Protein AF-A0A517RGJ0-F1 (afdb_monomer_lite)

Foldseek 3Di:
DLPPVLLVVLVVQLVQCPVVFDPVLCVQLVVCNVVVNSLSSLLSVLVRCLVSVHDGPPDDLVVNVVSCVSSVLCDPPDPDPVCSNVVSVVSVVVD

pLDDT: mean 85.01, std 10.52, range [44.44, 93.94]

Structure (mmCIF, N/CA/C/O backbone):
data_AF-A0A517RGJ0-F1
#
_entry.id   AF-A0A517RGJ0-F1
#
loop_
_atom_site.group_PDB
_atom_site.id
_atom_site.type_symbol
_atom_site.label_atom_id
_atom_site.label_alt_id
_atom_site.label_comp_id
_atom_site.label_asym_id
_atom_site.label_entity_id
_atom_site.label_seq_id
_atom_site.pdbx_PDB_ins_code
_atom_site.Cartn_x
_atom_site.Cartn_y
_atom_site.Cartn_z
_atom_site.occupancy
_atom_site.B_iso_or_equiv
_atom_site.auth_seq_id
_atom_site.auth_comp_id
_atom_site.auth_asym_id
_atom_site.auth_atom_id
_atom_site.pdbx_PDB_model_num
ATOM 1 N N . MET A 1 1 ? 13.225 9.318 -17.444 1.00 44.44 1 MET A N 1
ATOM 2 C CA . MET A 1 1 ? 12.095 10.029 -16.827 1.00 44.44 1 MET A CA 1
ATOM 3 C C . MET A 1 1 ? 11.539 9.046 -15.828 1.00 44.44 1 MET A C 1
ATOM 5 O O . MET A 1 1 ? 11.035 8.026 -16.268 1.00 44.44 1 MET A O 1
ATOM 9 N N . GLN A 1 2 ? 11.809 9.249 -14.537 1.00 46.78 2 GLN A N 1
ATOM 10 C CA . GLN A 1 2 ? 10.992 8.622 -13.496 1.00 46.78 2 GLN A CA 1
ATOM 11 C C . GLN A 1 2 ? 9.567 9.144 -13.724 1.00 46.78 2 GLN A C 1
ATOM 13 O O . GLN A 1 2 ? 9.410 10.328 -14.026 1.00 46.78 2 GLN A O 1
ATOM 18 N N . ASP A 1 3 ? 8.576 8.258 -13.750 1.00 54.38 3 ASP A N 1
ATOM 19 C CA . ASP A 1 3 ? 7.187 8.635 -14.006 1.00 54.38 3 ASP A CA 1
ATOM 20 C C . ASP A 1 3 ? 6.657 9.431 -12.803 1.00 54.38 3 ASP A C 1
ATOM 22 O O . ASP A 1 3 ? 6.197 8.843 -11.828 1.00 54.38 3 ASP A O 1
ATOM 26 N N . ASP A 1 4 ? 6.674 10.767 -12.893 1.00 61.00 4 ASP A N 1
ATOM 27 C CA . ASP A 1 4 ? 6.130 11.707 -11.888 1.00 61.00 4 ASP A CA 1
ATOM 28 C C . ASP A 1 4 ? 4.673 11.379 -11.467 1.00 61.00 4 ASP A C 1
ATOM 30 O O . ASP A 1 4 ? 4.182 11.855 -10.443 1.00 61.00 4 ASP A O 1
ATOM 34 N N . SER A 1 5 ? 3.959 10.563 -12.255 1.00 79.56 5 SER A N 1
ATOM 35 C CA . SER A 1 5 ? 2.601 10.094 -11.964 1.00 79.56 5 SER A CA 1
ATOM 36 C C . SER A 1 5 ? 2.544 9.070 -10.828 1.00 79.56 5 SER A C 1
ATOM 38 O O . SER A 1 5 ? 1.626 9.140 -10.016 1.00 79.56 5 SER A O 1
ATOM 40 N N . PHE A 1 6 ? 3.488 8.124 -10.752 1.00 82.88 6 PHE A N 1
ATOM 41 C CA . PHE A 1 6 ? 3.428 7.039 -9.765 1.00 82.88 6 PHE A CA 1
ATOM 42 C C . PHE A 1 6 ? 3.666 7.567 -8.348 1.00 82.88 6 PHE A C 1
ATOM 44 O O . PHE A 1 6 ? 2.872 7.306 -7.445 1.00 82.88 6 PHE A O 1
ATOM 51 N N . ASP A 1 7 ? 4.707 8.378 -8.174 1.00 85.56 7 ASP A N 1
ATOM 52 C CA . ASP A 1 7 ? 5.055 8.987 -6.892 1.00 85.56 7 ASP A CA 1
ATOM 53 C C . ASP A 1 7 ? 3.880 9.808 -6.350 1.00 85.56 7 ASP A C 1
ATOM 55 O O . ASP A 1 7 ? 3.499 9.695 -5.182 1.00 85.56 7 ASP A O 1
ATOM 59 N N . GLN A 1 8 ? 3.246 10.600 -7.219 1.00 87.19 8 GLN A N 1
ATOM 60 C CA . GLN A 1 8 ? 2.100 11.418 -6.846 1.00 87.19 8 GLN A CA 1
ATOM 61 C C . GLN A 1 8 ? 0.866 10.573 -6.494 1.00 87.19 8 GLN A C 1
ATOM 63 O O . GLN A 1 8 ? 0.141 10.923 -5.555 1.00 87.19 8 GLN A O 1
ATOM 68 N N . ASP A 1 9 ? 0.638 9.462 -7.196 1.00 88.38 9 ASP A N 1
ATOM 69 C CA . ASP A 1 9 ? -0.437 8.516 -6.888 1.00 88.38 9 ASP A CA 1
ATOM 70 C C . ASP A 1 9 ? -0.220 7.859 -5.519 1.00 88.38 9 ASP A C 1
ATOM 72 O O . ASP A 1 9 ? -1.146 7.808 -4.705 1.00 88.38 9 ASP A O 1
ATOM 76 N N . VAL A 1 10 ? 1.013 7.448 -5.203 1.00 88.75 10 VAL A N 1
ATOM 77 C CA . VAL A 1 10 ? 1.379 6.902 -3.886 1.00 88.75 10 VAL A CA 1
ATOM 78 C C . VAL A 1 10 ? 1.142 7.932 -2.781 1.00 88.75 10 VAL A C 1
ATOM 80 O O . VAL A 1 10 ? 0.505 7.616 -1.773 1.00 88.75 10 VAL A O 1
ATOM 83 N N . VAL A 1 11 ? 1.569 9.184 -2.974 1.00 89.94 11 VAL A N 1
ATOM 84 C CA . VAL A 1 11 ? 1.330 10.277 -2.013 1.00 89.94 11 VAL A CA 1
ATOM 85 C C . VAL A 1 11 ? -0.167 10.470 -1.752 1.00 89.94 11 VAL A C 1
ATOM 87 O O . VAL A 1 11 ? -0.594 10.551 -0.594 1.00 89.94 11 VAL A O 1
ATOM 90 N N . ASN A 1 12 ? -0.974 10.526 -2.813 1.00 89.50 12 ASN A N 1
ATOM 91 C CA . ASN A 1 12 ? -2.421 10.711 -2.712 1.00 89.50 12 ASN A CA 1
ATOM 92 C C . ASN A 1 12 ? -3.084 9.539 -1.980 1.00 89.50 12 ASN A C 1
ATOM 94 O O . ASN A 1 12 ? -3.959 9.735 -1.128 1.00 89.50 12 ASN A O 1
ATOM 98 N N . LEU A 1 13 ? -2.634 8.319 -2.269 1.00 88.94 13 LEU A N 1
ATOM 99 C CA . LEU A 1 13 ? -3.144 7.110 -1.647 1.00 88.94 13 LEU A CA 1
ATOM 100 C C . LEU A 1 13 ? -2.845 7.067 -0.148 1.00 88.94 13 LEU A C 1
ATOM 102 O O . LEU A 1 13 ? -3.758 6.871 0.660 1.00 88.94 13 LEU A O 1
ATOM 106 N N . ILE A 1 14 ? -1.591 7.321 0.226 1.00 89.75 14 ILE A N 1
ATOM 107 C CA . ILE A 1 14 ? -1.139 7.401 1.618 1.00 89.75 14 ILE A CA 1
ATOM 108 C C . ILE A 1 14 ? -1.967 8.447 2.364 1.00 89.75 14 ILE A C 1
ATOM 110 O O . ILE A 1 14 ? -2.496 8.160 3.438 1.00 89.75 14 ILE A O 1
ATOM 114 N N . ALA A 1 15 ? -2.158 9.634 1.777 1.00 89.25 15 ALA A N 1
ATOM 115 C CA . ALA A 1 15 ? -2.976 10.688 2.369 1.00 89.25 15 ALA A CA 1
ATOM 116 C C . ALA A 1 15 ? -4.428 10.241 2.617 1.00 89.25 15 ALA A C 1
ATOM 118 O O . ALA A 1 15 ? -4.972 10.523 3.687 1.00 89.25 15 ALA A O 1
ATOM 119 N N . SER A 1 16 ? -5.033 9.493 1.686 1.00 88.56 16 SER A N 1
ATOM 120 C CA . SER A 1 16 ? -6.390 8.950 1.851 1.00 88.56 16 SER A CA 1
ATOM 121 C C . SER A 1 16 ? -6.496 7.895 2.962 1.00 88.56 16 SER A C 1
ATOM 123 O O . SER A 1 16 ? -7.546 7.762 3.590 1.00 88.56 16 SER A O 1
ATOM 125 N N . CYS A 1 17 ? -5.400 7.192 3.265 1.00 88.62 17 CYS A N 1
ATOM 126 C CA . CYS A 1 17 ? -5.355 6.153 4.294 1.00 88.62 17 CYS A CA 1
ATOM 127 C C . CYS A 1 17 ? -5.015 6.687 5.697 1.00 88.62 17 CYS A C 1
ATOM 129 O O . CYS A 1 17 ? -5.249 5.990 6.686 1.00 88.62 17 CYS A O 1
ATOM 131 N N . ARG A 1 18 ? -4.514 7.926 5.820 1.00 87.56 18 ARG A N 1
ATOM 132 C CA . ARG A 1 18 ? -4.105 8.523 7.110 1.00 87.56 18 ARG A CA 1
ATOM 133 C C . ARG A 1 18 ? -5.213 8.567 8.158 1.00 87.56 18 ARG A C 1
ATOM 135 O O . ARG A 1 18 ? -4.923 8.482 9.343 1.00 87.56 18 ARG A O 1
ATOM 142 N N . SER A 1 19 ? -6.471 8.718 7.748 1.00 86.56 19 SER A N 1
ATOM 143 C CA . SER A 1 19 ? -7.618 8.726 8.668 1.00 86.56 19 SER A CA 1
ATOM 144 C C . SER A 1 19 ? -8.021 7.323 9.142 1.00 86.56 19 SER A C 1
ATOM 146 O O . SER A 1 19 ? -8.779 7.190 10.103 1.00 86.56 19 SER A O 1
ATOM 148 N N . LEU A 1 20 ? -7.527 6.277 8.475 1.00 86.69 20 LEU A N 1
ATOM 149 C CA . LEU A 1 20 ? -7.877 4.879 8.725 1.00 86.69 20 LEU A CA 1
ATOM 150 C C . LEU A 1 20 ? -6.835 4.156 9.575 1.00 86.69 20 LEU A C 1
ATOM 152 O O . LEU A 1 20 ? -7.191 3.215 10.288 1.00 86.69 20 LEU A O 1
ATOM 156 N N . LEU A 1 21 ? -5.576 4.583 9.475 1.00 88.69 21 LEU A N 1
ATOM 157 C CA . LEU A 1 21 ? -4.421 3.967 10.114 1.00 88.69 21 LEU A CA 1
ATOM 158 C C . LEU A 1 21 ? -3.951 4.786 11.322 1.00 88.69 21 LEU A C 1
ATOM 160 O O . LEU A 1 21 ? -4.080 6.008 11.366 1.00 88.69 21 LEU A O 1
ATOM 164 N N . ALA A 1 22 ? -3.404 4.102 12.327 1.00 84.50 22 ALA A N 1
ATOM 165 C CA . ALA A 1 22 ? -2.822 4.762 13.491 1.00 84.50 22 ALA A CA 1
ATOM 166 C C . ALA A 1 22 ? -1.544 5.528 13.109 1.00 84.50 22 ALA A C 1
ATOM 168 O O . ALA A 1 22 ? -0.843 5.159 12.168 1.00 84.50 22 ALA A O 1
ATOM 169 N N . LEU A 1 23 ? -1.193 6.557 13.888 1.00 83.81 23 LEU A N 1
ATOM 170 C CA . LEU A 1 23 ? 0.024 7.347 13.660 1.00 83.81 23 LEU A CA 1
ATOM 171 C C . LEU A 1 23 ? 1.291 6.474 13.634 1.00 83.81 23 LEU A C 1
ATOM 173 O O . LEU A 1 23 ? 2.179 6.699 12.820 1.00 83.81 23 LEU A O 1
ATOM 177 N N . GLU A 1 24 ? 1.351 5.454 14.493 1.00 84.19 24 GLU A N 1
ATOM 178 C CA . GLU A 1 24 ? 2.466 4.501 14.542 1.00 84.19 24 GLU A CA 1
ATOM 179 C C . GLU A 1 24 ? 2.594 3.690 13.246 1.00 84.19 24 GLU A C 1
ATOM 181 O O . GLU A 1 24 ? 3.705 3.516 12.751 1.00 84.19 24 GLU A O 1
ATOM 186 N N . ALA A 1 25 ? 1.468 3.271 12.659 1.00 85.06 25 ALA A N 1
ATOM 187 C CA . ALA A 1 25 ? 1.435 2.568 11.376 1.00 85.06 25 ALA A CA 1
ATOM 188 C C . ALA A 1 25 ? 1.916 3.474 10.228 1.00 85.06 25 ALA A C 1
ATOM 190 O O . ALA A 1 25 ? 2.685 3.052 9.368 1.00 85.06 25 ALA A O 1
ATOM 191 N N . MET A 1 26 ? 1.538 4.757 10.255 1.00 90.88 26 MET A N 1
ATOM 192 C CA . MET A 1 26 ? 1.967 5.728 9.242 1.00 90.88 26 MET A CA 1
ATOM 193 C C . MET A 1 26 ? 3.437 6.139 9.371 1.00 90.88 26 MET A C 1
ATOM 195 O O . MET A 1 26 ? 4.017 6.573 8.385 1.00 90.88 26 MET A O 1
ATOM 199 N N . SER A 1 27 ? 4.060 5.984 10.543 1.00 89.31 27 SER A N 1
ATOM 200 C CA . SER A 1 27 ? 5.450 6.404 10.781 1.00 89.31 27 SER A CA 1
ATOM 201 C C . SER A 1 27 ? 6.445 5.724 9.832 1.00 89.31 27 SER A C 1
ATOM 203 O O . SER A 1 27 ? 7.322 6.382 9.276 1.00 89.31 27 SER A O 1
ATOM 205 N N . GLY A 1 28 ? 6.280 4.416 9.596 1.00 88.06 28 GLY A N 1
ATOM 206 C CA . GLY A 1 28 ? 7.115 3.673 8.646 1.00 88.06 28 GLY A CA 1
ATOM 207 C C . GLY A 1 28 ? 6.869 4.098 7.198 1.00 88.06 28 GLY A C 1
ATOM 208 O O . GLY A 1 28 ? 7.813 4.362 6.462 1.00 88.06 28 GLY A O 1
ATOM 209 N N . VAL A 1 29 ? 5.600 4.247 6.813 1.00 91.69 29 VAL A N 1
ATOM 210 C CA . VAL A 1 29 ? 5.197 4.704 5.471 1.00 91.69 29 VAL A CA 1
ATOM 211 C C . VAL A 1 29 ? 5.750 6.103 5.171 1.00 91.69 29 VAL A C 1
ATOM 213 O O . VAL A 1 29 ? 6.333 6.336 4.113 1.00 91.69 29 VAL A O 1
ATOM 216 N N . ASP A 1 30 ? 5.632 7.021 6.130 1.00 90.69 30 ASP A N 1
ATOM 217 C CA . ASP A 1 30 ? 6.139 8.389 6.031 1.00 90.69 30 ASP A CA 1
ATOM 218 C C . ASP A 1 30 ? 7.666 8.429 5.979 1.00 90.69 30 ASP A C 1
ATOM 220 O O . ASP A 1 30 ? 8.237 9.278 5.295 1.00 90.69 30 ASP A O 1
ATOM 224 N N . HIS A 1 31 ? 8.342 7.520 6.684 1.00 91.88 31 HIS A N 1
ATOM 225 C CA . HIS A 1 31 ? 9.794 7.414 6.630 1.00 91.88 31 HIS A CA 1
ATOM 226 C C . HIS A 1 31 ? 10.267 7.133 5.201 1.00 91.88 31 HIS A C 1
ATOM 228 O O . HIS A 1 31 ? 11.067 7.911 4.686 1.00 91.88 31 HIS A O 1
ATOM 234 N N . TYR A 1 32 ? 9.733 6.103 4.543 1.00 90.38 32 TYR A N 1
ATOM 235 C CA . TYR A 1 32 ? 10.109 5.752 3.169 1.00 90.38 32 TYR A CA 1
ATOM 236 C C . TYR A 1 32 ? 9.753 6.853 2.166 1.00 90.38 32 TYR A C 1
ATOM 238 O O . TYR A 1 32 ? 10.583 7.255 1.351 1.00 90.38 32 TYR A O 1
ATOM 246 N N . LEU A 1 33 ? 8.557 7.435 2.289 1.00 89.62 33 LEU A N 1
ATOM 247 C CA . LEU A 1 33 ? 8.128 8.510 1.398 1.00 89.62 33 LEU A CA 1
ATOM 248 C C . LEU A 1 33 ? 9.049 9.740 1.489 1.00 89.62 33 LEU A C 1
ATOM 250 O O . LEU A 1 33 ? 9.417 10.321 0.471 1.00 89.62 33 LEU A O 1
ATOM 254 N N . ASN A 1 34 ? 9.485 10.107 2.699 1.00 90.25 34 ASN A N 1
ATOM 255 C CA . ASN A 1 34 ? 10.413 11.222 2.910 1.00 90.25 34 ASN A CA 1
ATOM 256 C C . ASN A 1 34 ? 11.839 10.945 2.395 1.00 90.25 34 ASN A C 1
ATOM 258 O O . ASN A 1 34 ? 12.588 11.896 2.177 1.00 90.25 34 ASN A O 1
ATOM 262 N N . HIS A 1 35 ? 12.219 9.677 2.206 1.00 90.56 35 HIS A N 1
ATOM 263 C CA . HIS A 1 35 ? 13.503 9.288 1.610 1.00 90.56 35 HIS A CA 1
ATOM 264 C C . HIS A 1 35 ? 13.453 9.206 0.077 1.00 90.56 35 HIS A C 1
ATOM 266 O O . HIS A 1 35 ? 14.482 8.954 -0.546 1.00 90.56 35 HIS A O 1
ATOM 272 N N . GLY A 1 36 ? 12.296 9.479 -0.537 1.00 87.50 36 GLY A N 1
ATOM 273 C CA . GLY A 1 36 ? 12.116 9.349 -1.983 1.00 87.50 36 GLY A CA 1
ATOM 274 C C . GLY A 1 36 ? 11.995 7.893 -2.426 1.00 87.50 36 GLY A C 1
ATOM 275 O O . GLY A 1 36 ? 12.415 7.559 -3.528 1.00 87.50 36 GLY A O 1
ATOM 276 N N . GLU A 1 37 ? 11.444 7.040 -1.560 1.00 89.12 37 GLU A N 1
ATOM 277 C CA . GLU A 1 37 ? 11.246 5.608 -1.794 1.00 89.12 37 GLU A CA 1
ATOM 278 C C . GLU A 1 37 ? 9.735 5.279 -1.824 1.00 89.12 37 GLU A C 1
ATOM 280 O O . GLU A 1 37 ? 9.208 4.637 -0.905 1.00 89.12 37 GLU A O 1
ATOM 285 N N . PRO A 1 38 ? 8.984 5.768 -2.833 1.00 90.50 38 PRO A N 1
ATOM 286 C CA . PRO A 1 38 ? 7.532 5.599 -2.918 1.00 90.50 38 PRO A CA 1
ATOM 287 C C . PRO A 1 38 ? 7.104 4.131 -3.046 1.00 90.50 38 PRO A C 1
ATOM 289 O O . PRO A 1 38 ? 6.053 3.756 -2.528 1.00 90.50 38 PRO A O 1
ATOM 292 N N . GLU A 1 39 ? 7.917 3.276 -3.662 1.00 89.56 39 GLU A N 1
ATOM 293 C CA . GLU A 1 39 ? 7.666 1.838 -3.770 1.00 89.56 39 GLU A CA 1
ATOM 294 C C . GLU A 1 39 ? 7.632 1.175 -2.386 1.00 89.56 39 GLU A C 1
ATOM 296 O O . GLU A 1 39 ? 6.688 0.449 -2.066 1.00 89.56 39 GLU A O 1
ATOM 301 N N . MET A 1 40 ? 8.603 1.505 -1.524 1.00 89.56 40 MET A N 1
ATOM 302 C CA . MET A 1 40 ? 8.648 1.023 -0.136 1.00 89.56 40 MET A CA 1
ATOM 303 C C . MET A 1 40 ? 7.522 1.605 0.711 1.00 89.56 40 MET A C 1
ATOM 305 O O . MET A 1 40 ? 6.936 0.909 1.542 1.00 89.56 40 MET A O 1
ATOM 309 N N . ALA A 1 41 ? 7.188 2.879 0.496 1.00 92.31 41 ALA A N 1
ATOM 310 C CA . ALA A 1 41 ? 6.061 3.506 1.173 1.00 92.31 41 ALA A CA 1
ATOM 311 C C . ALA A 1 41 ? 4.739 2.803 0.815 1.00 92.31 41 ALA A C 1
ATOM 313 O O . ALA A 1 41 ? 3.901 2.573 1.691 1.00 92.31 41 ALA A O 1
ATOM 314 N N . PHE A 1 42 ? 4.568 2.415 -0.452 1.00 92.25 42 PHE A N 1
ATOM 315 C CA . PHE A 1 42 ? 3.400 1.677 -0.914 1.00 92.25 42 PHE A CA 1
ATOM 316 C C . PHE A 1 42 ? 3.360 0.246 -0.361 1.00 92.25 42 PHE A C 1
ATOM 318 O O . PHE A 1 42 ? 2.327 -0.159 0.171 1.00 92.25 42 PHE A O 1
ATOM 325 N N . GLU A 1 43 ? 4.474 -0.492 -0.384 1.00 91.44 43 GLU A N 1
ATOM 326 C CA . GLU A 1 43 ? 4.577 -1.814 0.253 1.00 91.44 43 GLU A CA 1
ATOM 327 C C . GLU A 1 43 ? 4.200 -1.751 1.743 1.00 91.44 43 GLU A C 1
ATOM 329 O O . GLU A 1 43 ? 3.341 -2.506 2.214 1.00 91.44 43 GLU A O 1
ATOM 334 N N . GLY A 1 44 ? 4.782 -0.797 2.477 1.00 91.75 44 GLY A N 1
ATOM 335 C CA . GLY A 1 44 ? 4.475 -0.561 3.885 1.00 91.75 44 GLY A CA 1
ATOM 336 C C . GLY A 1 44 ? 2.994 -0.260 4.116 1.00 91.75 44 GLY A C 1
ATOM 337 O O . GLY A 1 44 ? 2.389 -0.799 5.043 1.00 91.75 44 GLY A O 1
ATOM 338 N N . LEU A 1 45 ? 2.373 0.537 3.242 1.00 92.94 45 LEU A N 1
ATOM 339 C CA . LEU A 1 45 ? 0.946 0.840 3.323 1.00 92.94 45 LEU A CA 1
ATOM 340 C C . LEU A 1 45 ? 0.082 -0.424 3.181 1.00 92.94 45 LEU A C 1
ATOM 342 O O . LEU A 1 45 ? -0.847 -0.609 3.970 1.00 92.94 45 LEU A O 1
ATOM 346 N N . LEU A 1 46 ? 0.387 -1.309 2.224 1.00 92.75 46 LEU A N 1
ATOM 347 C CA . LEU A 1 46 ? -0.346 -2.571 2.042 1.00 92.75 46 LEU A CA 1
ATOM 348 C C . LEU A 1 46 ? -0.282 -3.439 3.306 1.00 92.75 46 LEU A C 1
ATOM 350 O O . LEU A 1 46 ? -1.301 -3.979 3.744 1.00 92.75 46 LEU A O 1
ATOM 354 N N . ILE A 1 47 ? 0.898 -3.533 3.924 1.00 91.94 47 ILE A N 1
ATOM 355 C CA . ILE A 1 47 ? 1.112 -4.274 5.173 1.00 91.94 47 ILE A CA 1
ATOM 356 C C . ILE A 1 47 ? 0.249 -3.704 6.302 1.00 91.94 47 ILE A C 1
ATOM 358 O O . ILE A 1 47 ? -0.428 -4.455 7.009 1.00 91.94 47 ILE A O 1
ATOM 362 N N . GLU A 1 48 ? 0.251 -2.384 6.477 1.00 93.94 48 GLU A N 1
ATOM 363 C CA . GLU A 1 48 ? -0.496 -1.738 7.555 1.00 93.94 48 GLU A CA 1
ATOM 364 C C . GLU A 1 48 ? -2.016 -1.826 7.357 1.00 93.94 48 GLU A C 1
ATOM 366 O O . GLU A 1 48 ? -2.745 -2.033 8.328 1.00 93.94 48 GLU A O 1
ATOM 371 N N . LEU A 1 49 ? -2.511 -1.776 6.117 1.00 92.44 49 LEU A N 1
ATOM 372 C CA . LEU A 1 49 ? -3.930 -2.001 5.804 1.00 92.44 49 LEU A CA 1
ATOM 373 C C . LEU A 1 49 ? -4.375 -3.429 6.146 1.00 92.44 49 LEU A C 1
ATOM 375 O O . LEU A 1 49 ? -5.423 -3.614 6.778 1.00 92.44 49 LEU A O 1
ATOM 379 N N . MET A 1 50 ? -3.553 -4.430 5.806 1.00 92.31 50 MET A N 1
ATOM 380 C CA . MET A 1 50 ? -3.803 -5.826 6.178 1.00 92.31 50 MET A CA 1
ATOM 381 C C . MET A 1 50 ? -3.834 -6.005 7.698 1.00 92.31 50 MET A C 1
ATOM 383 O O . MET A 1 50 ? -4.785 -6.582 8.229 1.00 92.31 50 MET A O 1
ATOM 387 N N . LYS A 1 51 ? -2.843 -5.459 8.418 1.00 92.12 51 LYS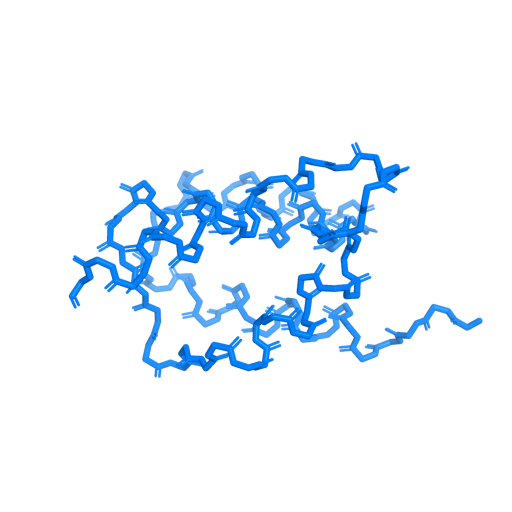 A N 1
ATOM 388 C CA . LYS A 1 51 ? -2.771 -5.517 9.890 1.00 92.12 51 LYS A CA 1
ATOM 389 C C . LYS A 1 51 ? -3.950 -4.817 10.563 1.00 92.12 51 LYS A C 1
ATOM 391 O O . LYS A 1 51 ? -4.519 -5.349 11.514 1.00 92.12 51 LYS A O 1
ATOM 396 N N . ALA A 1 52 ? -4.327 -3.636 10.076 1.00 91.25 52 ALA A N 1
ATOM 397 C CA . ALA A 1 52 ? -5.464 -2.876 10.588 1.00 91.25 52 ALA A CA 1
ATOM 398 C C . ALA A 1 52 ? -6.813 -3.511 10.219 1.00 91.25 52 ALA A C 1
ATOM 400 O O . ALA A 1 52 ? -7.849 -3.110 10.754 1.00 91.25 52 ALA A O 1
ATOM 401 N N . ASN A 1 53 ? -6.807 -4.492 9.314 1.00 91.44 53 ASN A N 1
ATOM 402 C CA . ASN A 1 53 ? -7.985 -5.129 8.758 1.00 91.44 53 ASN A CA 1
ATOM 403 C C . ASN A 1 53 ? -8.953 -4.113 8.110 1.00 91.44 53 ASN A C 1
ATOM 405 O O . ASN A 1 53 ? -10.172 -4.225 8.279 1.00 91.44 53 ASN A O 1
ATOM 409 N N . ARG A 1 54 ? -8.423 -3.099 7.407 1.00 90.75 54 ARG A N 1
ATOM 410 C CA . ARG A 1 54 ? -9.186 -1.969 6.839 1.00 90.75 54 ARG A CA 1
ATOM 411 C C . ARG A 1 54 ? -8.774 -1.664 5.404 1.00 90.75 54 ARG A C 1
ATOM 413 O O . ARG A 1 54 ? -7.608 -1.771 5.058 1.00 90.75 54 ARG A O 1
ATOM 420 N N . LEU A 1 55 ? -9.737 -1.203 4.611 1.00 90.44 55 LEU A N 1
ATOM 421 C CA . LEU A 1 55 ? -9.533 -0.651 3.271 1.00 90.44 55 LEU A CA 1
ATOM 422 C C . LEU A 1 55 ? -10.140 0.754 3.203 1.00 90.44 55 LEU A C 1
ATOM 424 O O . LEU A 1 55 ? -11.166 0.989 3.851 1.00 90.44 55 LEU A O 1
ATOM 428 N N . PRO A 1 56 ? -9.542 1.684 2.443 1.00 88.62 56 PRO A N 1
ATOM 429 C CA . PRO A 1 56 ? -10.169 2.969 2.177 1.00 88.62 56 PRO A CA 1
ATOM 430 C C . PRO A 1 56 ? -11.367 2.824 1.239 1.00 88.62 56 PRO A C 1
ATOM 432 O O . PRO A 1 56 ? -11.412 1.930 0.399 1.00 88.62 56 PRO A O 1
ATOM 435 N N . GLU A 1 57 ? -12.317 3.754 1.334 1.00 86.50 57 GLU A N 1
ATOM 436 C CA . GLU A 1 57 ? -13.455 3.821 0.402 1.00 86.50 57 GLU A CA 1
ATOM 437 C C . GLU A 1 57 ? -13.009 4.083 -1.047 1.00 86.50 57 GLU A C 1
ATOM 439 O O . GLU A 1 57 ? -13.696 3.697 -1.986 1.00 86.50 57 GLU A O 1
ATOM 444 N N . SER A 1 58 ? -11.834 4.692 -1.232 1.00 83.38 58 SER A N 1
ATOM 445 C CA . SER A 1 58 ? -11.186 4.915 -2.530 1.00 83.38 58 SER A CA 1
ATOM 446 C C . SER A 1 58 ? -10.492 3.670 -3.103 1.00 83.38 58 SER A C 1
ATOM 448 O O . SER A 1 58 ? -9.798 3.769 -4.117 1.00 83.38 58 SER A O 1
ATOM 450 N N . PHE A 1 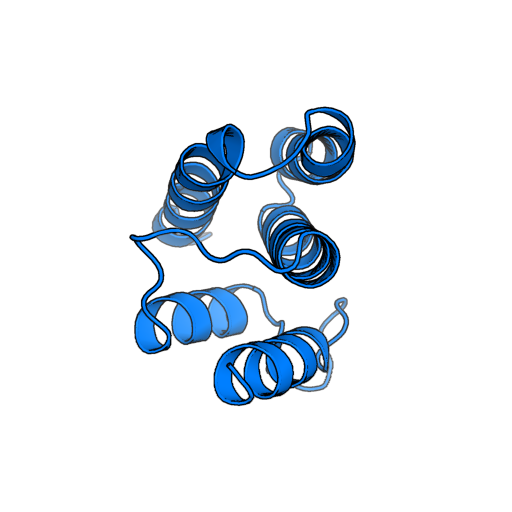59 ? -10.625 2.501 -2.464 1.00 88.00 59 PHE A N 1
ATOM 451 C CA . PHE A 1 59 ? -9.997 1.274 -2.938 1.00 88.00 59 PHE A CA 1
ATOM 452 C C . PHE A 1 59 ? -10.584 0.822 -4.283 1.00 88.00 59 PHE A C 1
ATOM 454 O O . PHE A 1 59 ? -11.766 0.493 -4.401 1.00 88.00 59 PHE A O 1
ATOM 461 N N . HIS A 1 60 ? -9.714 0.734 -5.289 1.00 89.44 60 HIS A N 1
ATOM 462 C CA . HIS A 1 60 ? -10.028 0.199 -6.608 1.00 89.44 60 HIS A CA 1
ATOM 463 C C . HIS A 1 60 ? -8.945 -0.798 -7.011 1.00 89.44 60 HIS A C 1
ATOM 465 O O . HIS A 1 60 ? -7.834 -0.398 -7.361 1.00 89.44 60 HIS A O 1
ATOM 471 N N . SER A 1 61 ? -9.279 -2.091 -6.982 1.00 88.31 61 SER A N 1
ATOM 472 C CA . SER A 1 61 ? -8.321 -3.189 -7.174 1.00 88.31 61 SER A CA 1
ATOM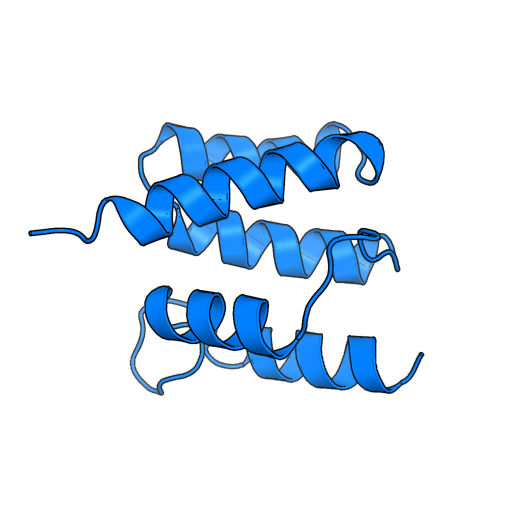 473 C C . SER A 1 61 ? -7.481 -3.048 -8.444 1.00 88.31 61 SER A C 1
ATOM 475 O O . SER A 1 61 ? -6.266 -3.172 -8.370 1.00 88.31 61 SER A O 1
ATOM 477 N N . ILE A 1 62 ? -8.098 -2.697 -9.578 1.00 89.94 62 ILE A N 1
ATOM 478 C CA . ILE A 1 62 ? -7.401 -2.507 -10.863 1.00 89.94 62 ILE A CA 1
ATOM 479 C C . ILE A 1 62 ? -6.353 -1.388 -10.776 1.00 89.94 62 ILE A C 1
ATOM 481 O O . ILE A 1 62 ? -5.246 -1.535 -11.284 1.00 89.94 62 ILE A O 1
ATOM 485 N N . HIS A 1 63 ? -6.688 -0.266 -10.135 1.00 89.81 63 HIS A N 1
ATOM 486 C CA . HIS A 1 63 ? -5.767 0.864 -10.010 1.00 89.81 63 HIS A CA 1
ATOM 487 C C . HIS A 1 63 ? -4.604 0.526 -9.070 1.00 89.81 63 HIS A C 1
ATOM 489 O O . HIS A 1 63 ? -3.449 0.801 -9.379 1.00 89.81 63 HIS A O 1
ATOM 495 N N . TRP A 1 64 ? -4.893 -0.144 -7.956 1.00 91.06 64 TRP A N 1
ATOM 496 C CA . TRP A 1 64 ? -3.872 -0.544 -6.990 1.00 91.06 64 TRP A CA 1
ATOM 497 C C . TRP A 1 64 ? -2.958 -1.642 -7.542 1.00 91.06 64 TRP A C 1
ATOM 499 O O . TRP A 1 64 ? -1.766 -1.634 -7.258 1.00 91.06 64 TRP A O 1
ATOM 509 N N . GLU A 1 65 ? -3.482 -2.539 -8.381 1.00 90.31 65 GLU A N 1
ATOM 510 C CA . GLU A 1 65 ? -2.680 -3.529 -9.105 1.00 90.31 65 GLU A CA 1
ATOM 511 C C . GLU A 1 65 ? -1.704 -2.853 -10.071 1.00 90.31 65 GLU A C 1
ATOM 513 O O . GLU A 1 65 ? -0.539 -3.237 -10.156 1.00 90.31 65 GLU A O 1
ATOM 518 N N . GLN A 1 66 ? -2.156 -1.817 -10.785 1.00 89.31 66 GLN A N 1
ATOM 519 C CA . GLN A 1 66 ? -1.283 -1.032 -11.657 1.00 89.31 66 GLN A CA 1
ATOM 520 C C . GLN A 1 66 ? -0.169 -0.352 -10.857 1.00 89.31 66 GLN A C 1
ATOM 522 O O . GLN A 1 66 ? 0.986 -0.423 -11.263 1.00 89.31 66 GLN A O 1
ATOM 527 N N . MET A 1 67 ? -0.489 0.231 -9.698 1.00 89.19 67 MET A N 1
ATOM 528 C CA . MET A 1 67 ? 0.517 0.808 -8.801 1.00 89.19 67 MET A CA 1
ATOM 529 C C . MET A 1 67 ? 1.494 -0.251 -8.279 1.00 89.19 67 MET A C 1
ATOM 531 O O . MET A 1 67 ? 2.698 -0.023 -8.298 1.00 89.19 67 MET A O 1
ATOM 535 N N . ALA A 1 68 ? 1.009 -1.428 -7.875 1.00 88.94 68 ALA A N 1
ATOM 536 C CA . ALA A 1 68 ? 1.856 -2.537 -7.435 1.00 88.94 68 ALA A CA 1
ATOM 537 C C . ALA A 1 68 ? 2.797 -3.020 -8.543 1.00 88.94 68 ALA A C 1
ATOM 539 O O . ALA A 1 68 ? 3.960 -3.318 -8.277 1.00 88.94 68 ALA A O 1
ATOM 540 N N . ARG A 1 69 ? 2.330 -3.040 -9.795 1.00 87.12 69 ARG A N 1
ATOM 541 C CA . ARG A 1 69 ? 3.176 -3.329 -10.956 1.00 87.12 69 ARG A CA 1
ATOM 542 C C . ARG A 1 69 ? 4.250 -2.261 -11.149 1.00 87.12 69 ARG A C 1
ATOM 544 O O . ARG A 1 69 ? 5.414 -2.613 -11.301 1.00 87.12 69 ARG A O 1
ATOM 551 N N . SER A 1 70 ? 3.874 -0.982 -11.108 1.00 87.19 70 SER A N 1
ATOM 552 C CA . SER A 1 70 ? 4.819 0.139 -11.225 1.00 87.19 70 SER A CA 1
ATOM 553 C C . SER A 1 70 ? 5.867 0.133 -10.111 1.00 87.19 70 SER A C 1
ATOM 555 O O . SER A 1 70 ? 7.025 0.442 -10.364 1.00 87.19 70 SER A O 1
ATOM 557 N N . ALA A 1 71 ? 5.477 -0.296 -8.910 1.00 84.06 71 ALA A N 1
ATOM 558 C CA . ALA A 1 71 ? 6.355 -0.449 -7.755 1.00 84.06 71 ALA A CA 1
ATOM 559 C C . ALA A 1 71 ? 7.264 -1.694 -7.812 1.00 84.06 71 ALA A C 1
ATOM 561 O O . ALA A 1 71 ? 8.062 -1.916 -6.904 1.00 84.06 71 ALA A O 1
ATOM 562 N N . GLY A 1 72 ? 7.131 -2.549 -8.834 1.00 83.25 72 GLY A N 1
ATOM 563 C CA . GLY A 1 72 ? 7.882 -3.803 -8.927 1.00 83.25 72 GLY A CA 1
ATOM 564 C C . GLY A 1 72 ? 7.470 -4.858 -7.893 1.00 83.25 72 GLY A C 1
ATOM 565 O O . GLY A 1 72 ? 8.245 -5.767 -7.611 1.00 83.25 72 GLY A O 1
ATOM 566 N N . LEU A 1 73 ? 6.257 -4.763 -7.338 1.00 81.56 73 LEU A N 1
ATOM 567 C CA . LEU A 1 73 ? 5.715 -5.677 -6.320 1.00 81.56 73 LEU A CA 1
ATOM 568 C C . LEU A 1 73 ? 4.995 -6.903 -6.911 1.00 81.56 73 LEU A C 1
ATOM 570 O O . LEU A 1 73 ? 4.349 -7.646 -6.176 1.00 81.56 73 LEU A O 1
ATOM 574 N N . ILE A 1 74 ? 5.044 -7.084 -8.235 1.00 76.06 74 ILE A N 1
ATOM 575 C CA . ILE A 1 74 ? 4.388 -8.194 -8.953 1.00 76.06 74 ILE A CA 1
ATOM 576 C C . ILE A 1 74 ? 5.396 -9.041 -9.741 1.00 76.06 74 ILE A C 1
ATOM 578 O O . ILE A 1 74 ? 5.172 -10.235 -9.931 1.00 76.06 74 ILE A O 1
ATOM 582 N N . ASP A 1 75 ? 6.492 -8.445 -10.213 1.00 69.31 75 ASP A N 1
ATOM 583 C CA . ASP A 1 75 ? 7.414 -9.113 -11.129 1.00 69.31 75 ASP A CA 1
ATOM 584 C C . ASP A 1 75 ? 8.571 -9.780 -10.353 1.00 69.31 75 ASP A C 1
ATOM 586 O O . ASP A 1 75 ? 9.267 -9.142 -9.558 1.00 69.31 75 ASP A O 1
ATOM 590 N N . GLU A 1 76 ? 8.785 -11.083 -10.582 1.00 57.84 76 GLU A N 1
ATOM 591 C CA . GLU A 1 76 ? 9.880 -11.850 -9.969 1.00 57.84 76 GLU A CA 1
ATOM 592 C C . GLU A 1 76 ? 11.249 -11.243 -10.337 1.00 57.84 76 GLU A C 1
ATOM 594 O O . GLU A 1 76 ? 11.568 -11.050 -11.512 1.00 57.84 76 GLU A O 1
ATOM 599 N N . GLY A 1 77 ? 12.081 -10.969 -9.325 1.00 56.84 77 GLY A N 1
ATOM 600 C CA . GLY A 1 77 ? 13.419 -10.378 -9.492 1.00 56.84 77 GLY A CA 1
ATOM 601 C C . GLY A 1 77 ? 13.541 -8.907 -9.076 1.00 56.84 77 GLY A C 1
ATOM 602 O O . GLY A 1 77 ? 14.629 -8.341 -9.191 1.00 56.84 77 GLY A O 1
ATOM 603 N N . GLY A 1 78 ? 12.460 -8.299 -8.578 1.00 58.97 78 GLY A N 1
ATOM 604 C CA . GLY A 1 78 ? 12.496 -7.007 -7.891 1.00 58.97 78 GLY A CA 1
ATOM 605 C C . GLY A 1 78 ? 13.245 -7.049 -6.550 1.00 58.97 78 GLY A C 1
ATOM 606 O O . GLY A 1 78 ? 13.506 -8.112 -5.989 1.00 58.97 78 GLY A O 1
ATOM 607 N N . VAL A 1 79 ? 13.603 -5.870 -6.030 1.00 61.25 79 VAL A N 1
ATOM 608 C CA . VAL A 1 79 ? 14.252 -5.706 -4.709 1.00 61.25 79 VAL A CA 1
ATOM 609 C C . VAL A 1 79 ? 13.263 -5.943 -3.552 1.00 61.25 79 VAL A C 1
ATOM 611 O O . VAL A 1 79 ? 13.683 -6.233 -2.433 1.00 61.25 79 VAL A O 1
ATOM 614 N N . PHE A 1 80 ? 11.962 -5.852 -3.830 1.00 67.19 80 PHE A N 1
ATOM 615 C CA . PHE A 1 80 ? 10.870 -5.901 -2.856 1.00 67.19 80 PHE A CA 1
ATOM 616 C C . PHE A 1 80 ? 10.202 -7.282 -2.780 1.00 67.19 80 PHE A C 1
ATOM 618 O O . PHE A 1 80 ? 10.418 -8.130 -3.651 1.00 67.19 80 PHE A O 1
ATOM 625 N N . ASP A 1 81 ? 9.398 -7.527 -1.735 1.00 69.44 81 ASP A N 1
ATOM 626 C CA . ASP A 1 81 ? 8.640 -8.780 -1.596 1.00 69.44 81 ASP A CA 1
ATOM 627 C C . ASP A 1 81 ? 7.594 -8.877 -2.720 1.00 69.44 81 ASP A C 1
ATOM 629 O O . ASP A 1 81 ? 6.480 -8.373 -2.601 1.00 69.44 81 ASP A O 1
ATOM 633 N N . TYR A 1 82 ? 7.948 -9.541 -3.823 1.00 71.12 82 TYR A N 1
ATOM 634 C CA . TYR A 1 82 ? 7.071 -9.766 -4.980 1.00 71.12 82 TYR A CA 1
ATOM 635 C C . TYR A 1 82 ? 5.797 -10.559 -4.628 1.00 71.12 82 TYR A C 1
ATOM 637 O O . TYR A 1 82 ? 4.857 -10.621 -5.421 1.00 71.12 82 TYR A O 1
ATOM 645 N N . GLU A 1 83 ? 5.725 -11.165 -3.437 1.00 81.00 83 GLU A N 1
ATOM 646 C CA . GLU A 1 83 ? 4.513 -11.814 -2.953 1.00 81.00 83 GLU A CA 1
ATOM 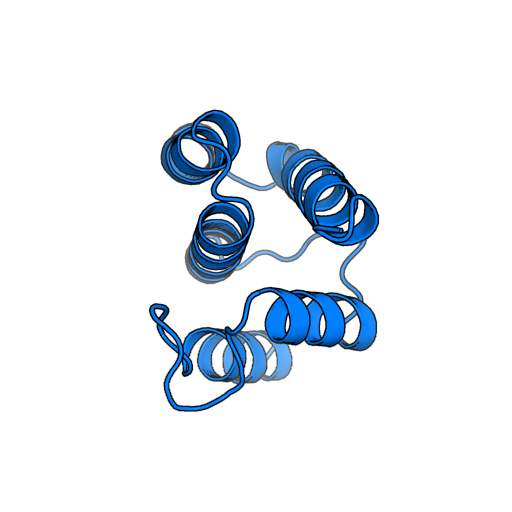647 C C . GLU A 1 83 ? 3.576 -10.858 -2.208 1.00 81.00 83 GLU A C 1
ATOM 649 O O . GLU A 1 83 ? 2.444 -11.252 -1.908 1.00 81.00 83 GLU A O 1
ATOM 654 N N . ILE A 1 84 ? 3.989 -9.627 -1.879 1.00 88.31 84 ILE A N 1
ATOM 655 C CA . ILE A 1 84 ? 3.175 -8.737 -1.041 1.00 88.31 84 ILE A CA 1
ATOM 656 C C . ILE A 1 84 ? 1.836 -8.417 -1.698 1.00 88.31 84 ILE A C 1
ATOM 658 O O . ILE A 1 84 ? 0.797 -8.459 -1.035 1.00 88.31 84 ILE A O 1
ATOM 662 N N . TRP A 1 85 ? 1.834 -8.187 -3.014 1.00 89.94 85 TRP A N 1
ATOM 663 C CA . TRP A 1 85 ? 0.606 -7.940 -3.759 1.00 89.94 85 TRP A CA 1
ATOM 664 C C . TRP A 1 85 ? -0.306 -9.168 -3.768 1.00 89.94 85 TRP A C 1
ATOM 666 O O . TRP A 1 85 ? -1.522 -9.038 -3.628 1.00 89.94 85 TRP A O 1
ATOM 676 N N . ASN A 1 86 ? 0.266 -10.369 -3.879 1.00 89.06 86 ASN A N 1
ATOM 677 C CA . ASN A 1 86 ? -0.498 -11.611 -3.820 1.00 89.06 86 ASN A CA 1
ATOM 678 C C . ASN A 1 86 ? -1.120 -11.814 -2.426 1.00 89.06 86 ASN A C 1
ATOM 680 O O . ASN A 1 86 ? -2.314 -12.088 -2.319 1.00 89.06 86 ASN A O 1
ATOM 684 N N . LYS A 1 87 ? -0.347 -11.595 -1.353 1.00 90.94 87 LYS A N 1
ATOM 685 C CA . LYS A 1 87 ? -0.829 -11.648 0.042 1.00 90.94 87 LYS A CA 1
ATOM 686 C C . LYS A 1 87 ? -1.970 -10.654 0.267 1.00 90.94 87 LYS A C 1
ATOM 688 O O . LYS A 1 87 ? -3.015 -11.031 0.794 1.00 90.94 87 LYS A O 1
ATOM 693 N N . PHE A 1 88 ? -1.796 -9.417 -0.199 1.00 92.12 88 PHE A N 1
ATOM 694 C CA . PHE A 1 88 ? -2.822 -8.379 -0.148 1.00 92.12 88 PHE A CA 1
ATOM 695 C C . PHE A 1 88 ? -4.068 -8.770 -0.953 1.00 92.12 88 PHE A C 1
ATOM 697 O O . PHE A 1 88 ? -5.185 -8.596 -0.469 1.00 92.12 88 PHE A O 1
ATOM 704 N N . SER A 1 89 ? -3.886 -9.364 -2.137 1.00 91.69 89 SER A N 1
ATOM 705 C CA . SER A 1 89 ? -4.978 -9.797 -3.014 1.00 91.69 89 SER A CA 1
ATOM 706 C C . SER A 1 89 ? -5.829 -10.907 -2.436 1.00 91.69 89 SER A C 1
ATOM 708 O O . SER A 1 89 ? -7.054 -10.810 -2.447 1.00 91.69 89 SER A O 1
ATOM 710 N N . VAL A 1 90 ? -5.192 -11.925 -1.867 1.00 92.38 90 VAL A N 1
ATOM 711 C CA . VAL A 1 90 ? -5.899 -12.979 -1.138 1.00 92.38 90 VAL A CA 1
ATOM 712 C C . VAL A 1 90 ? -6.646 -12.386 0.056 1.00 92.38 90 VAL A C 1
ATOM 714 O O . VAL A 1 90 ? -7.820 -12.685 0.250 1.00 92.38 90 VAL A O 1
ATOM 717 N N . TRP A 1 91 ? -5.999 -11.503 0.821 1.00 93.62 91 TRP A N 1
ATOM 718 C CA . TRP A 1 91 ? -6.612 -10.888 1.996 1.00 93.62 91 TRP A CA 1
ATOM 719 C C . TRP A 1 91 ? -7.836 -10.022 1.666 1.00 93.62 91 TRP A C 1
ATOM 721 O O . TRP A 1 91 ? -8.825 -10.113 2.389 1.00 93.62 91 TRP A O 1
ATOM 731 N N . TYR A 1 92 ? -7.815 -9.190 0.613 1.00 90.81 92 TYR A N 1
ATOM 732 C CA . TYR A 1 92 ? -8.991 -8.369 0.283 1.00 90.81 92 TYR A CA 1
ATOM 733 C C . TYR A 1 92 ? -10.103 -9.166 -0.406 1.00 90.81 92 TYR A C 1
ATOM 735 O O . TYR A 1 92 ? -11.259 -8.755 -0.329 1.00 90.81 92 TYR A O 1
ATOM 743 N N . ALA A 1 93 ? -9.773 -10.271 -1.083 1.00 89.44 93 ALA A N 1
ATOM 744 C CA . ALA A 1 93 ? -10.753 -11.134 -1.740 1.00 89.44 93 ALA A CA 1
ATOM 745 C C . ALA A 1 93 ? -11.547 -12.008 -0.753 1.00 89.44 93 ALA A C 1
ATOM 747 O O . A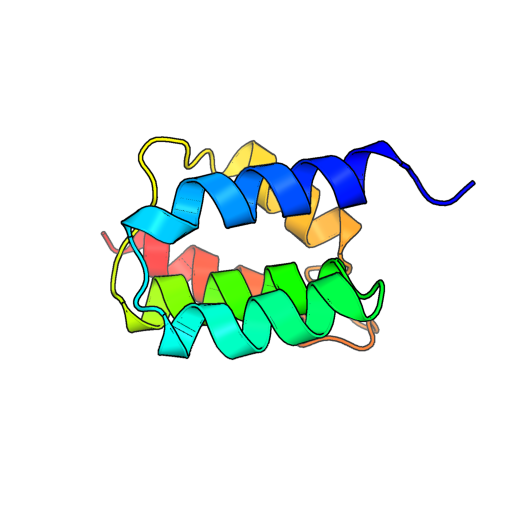LA A 1 93 ? -12.661 -12.412 -1.070 1.0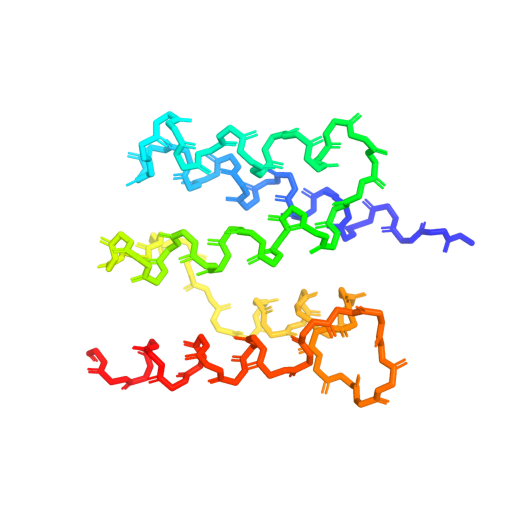0 89.44 93 ALA A O 1
ATOM 748 N N . ASP A 1 94 ? -10.994 -12.280 0.432 1.00 84.88 94 ASP A N 1
ATOM 749 C CA . ASP A 1 94 ? -11.627 -13.072 1.502 1.00 84.88 94 ASP A CA 1
ATOM 750 C C . ASP A 1 94 ? -12.582 -12.247 2.401 1.00 84.88 94 ASP A C 1
ATOM 752 O O . ASP A 1 94 ? -12.958 -12.684 3.489 1.00 84.88 94 ASP A O 1
ATOM 756 N N . ARG A 1 95 ? -12.956 -11.027 1.987 1.00 77.19 95 ARG A N 1
ATOM 757 C CA . ARG A 1 95 ? -13.771 -10.081 2.775 1.00 77.19 95 ARG A CA 1
ATOM 758 C C . ARG A 1 95 ? -15.223 -9.986 2.326 1.00 77.19 95 ARG A C 1
ATOM 760 O O . ARG A 1 95 ? -15.493 -10.119 1.113 1.00 77.19 95 ARG A O 1
#

Sequence (95 aa):
MQDDSFDQDVVNLIASCRSLLALEAMSGVDHYLNHGEPEMAFEGLLIELMKANRLPESFHSIHWEQMARSAGLIDEGGVFDYEIWNKFSVWYADR

Radius of gyration: 12.35 Å; chains: 1; bounding box: 28×25×31 Å

Organism: NCBI:txid2527973

Secondary structure (DSSP, 8-state):
---HHHHHHHHHHHHHHTTTS-HHHHHHHHHHHHTT-HHHHHHHHHHHHHHHT---TT--HHHHHHHHHHTTSSSTT-SS-TTHHHHHHHHHHT-